Protein AF-A0A0R0LUV3-F1 (afdb_monomer_lite)

Secondary structure (DSSP, 8-state):
-------GGGS--HHHHHHHSPPB---TTS-HHHHHHHHHHHHHHTT--HHHHHHHHHHHB-TT-

Foldseek 3Di:
DDPPPPPPQQPQDLVVLLVQQAADAPDPPDDPVVSVVSLVVSCVNRNPDPVSSVVSNVVRYHHPD

Structure (mmCIF, N/CA/C/O backbone):
data_AF-A0A0R0LUV3-F1
#
_entry.id   AF-A0A0R0LUV3-F1
#
loop_
_atom_site.group_PDB
_atom_site.id
_atom_site.type_symbol
_atom_site.label_atom_id
_atom_site.label_alt_id
_atom_site.label_comp_id
_atom_site.label_asym_id
_atom_site.label_entity_id
_atom_site.label_seq_id
_atom_site.pdbx_PDB_ins_code
_atom_site.Cartn_x
_atom_site.Cartn_y
_atom_site.Cartn_z
_atom_site.occupancy
_atom_site.B_iso_or_equiv
_atom_site.auth_seq_id
_atom_site.auth_comp_id
_atom_site.auth_asym_id
_atom_site.auth_atom_id
_atom_site.pdbx_PDB_model_num
ATOM 1 N N . MET A 1 1 ? -24.971 3.268 34.725 1.00 4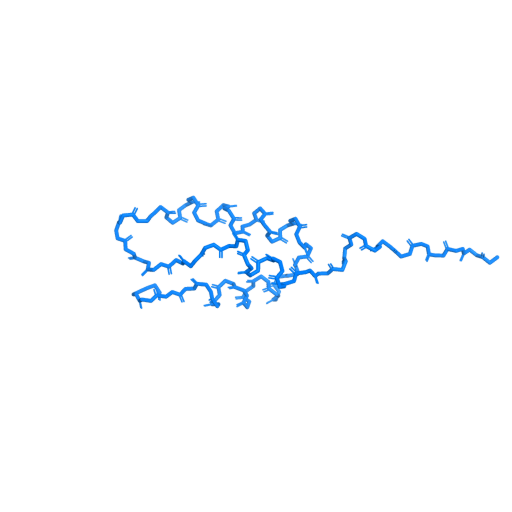1.22 1 MET A N 1
ATOM 2 C CA . MET A 1 1 ? -23.863 2.473 34.162 1.00 41.22 1 MET A CA 1
ATOM 3 C C . MET A 1 1 ? -23.745 2.892 32.717 1.00 41.22 1 MET A C 1
ATOM 5 O O . MET A 1 1 ? -24.637 2.594 31.934 1.00 41.22 1 MET A O 1
ATOM 9 N N . GLU A 1 2 ? -22.754 3.725 32.426 1.00 42.47 2 GLU A N 1
ATOM 10 C CA . GLU A 1 2 ? -22.519 4.267 31.091 1.00 42.47 2 GLU A CA 1
ATOM 11 C C . GLU A 1 2 ? -22.190 3.110 30.144 1.00 42.47 2 GLU A C 1
ATOM 13 O O . GLU A 1 2 ? -21.244 2.354 30.372 1.00 42.47 2 GLU A O 1
ATOM 18 N N . GLN A 1 3 ? -23.017 2.923 29.113 1.00 43.75 3 GLN A N 1
ATOM 19 C CA . GLN A 1 3 ? -22.683 2.049 27.998 1.00 43.75 3 GLN A CA 1
ATOM 20 C C . GLN A 1 3 ? -21.549 2.727 27.235 1.00 43.75 3 GLN A C 1
ATOM 22 O O . GLN A 1 3 ? -21.769 3.644 26.448 1.00 43.75 3 GLN A O 1
ATOM 27 N N . ASN A 1 4 ? -20.323 2.296 27.523 1.00 46.72 4 ASN A N 1
ATOM 28 C CA . ASN A 1 4 ? -19.152 2.624 26.732 1.00 46.72 4 ASN A CA 1
ATOM 29 C C . ASN A 1 4 ? -19.318 1.924 25.377 1.00 46.72 4 ASN A C 1
ATOM 31 O O . ASN A 1 4 ? -18.937 0.765 25.206 1.00 46.72 4 ASN A O 1
ATOM 35 N N . SER A 1 5 ? -19.994 2.596 24.448 1.00 51.69 5 SER A N 1
ATOM 36 C CA . SER A 1 5 ? -20.091 2.208 23.045 1.00 51.69 5 SER A CA 1
ATOM 37 C C . SER A 1 5 ? -18.701 2.334 22.431 1.00 51.69 5 SER A C 1
ATOM 39 O O . SER A 1 5 ? -18.397 3.320 21.764 1.00 51.69 5 SER A O 1
ATOM 41 N N . SER A 1 6 ? -17.828 1.362 22.704 1.00 4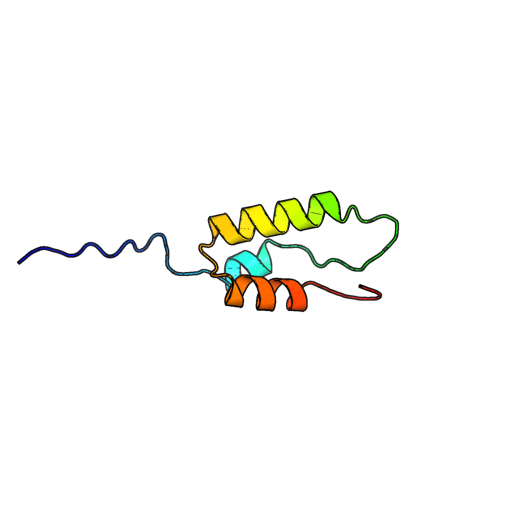8.81 6 SER A N 1
ATOM 42 C CA . SER A 1 6 ? -16.555 1.219 22.011 1.00 48.81 6 SER A CA 1
ATOM 43 C C . SER A 1 6 ? -16.836 1.291 20.514 1.00 48.81 6 SER A C 1
ATOM 45 O O . SER A 1 6 ? -17.635 0.509 19.995 1.00 48.81 6 SER A O 1
ATOM 47 N N . ASN A 1 7 ? -16.228 2.278 19.856 1.00 49.28 7 ASN A N 1
ATOM 48 C CA . ASN A 1 7 ? -16.228 2.476 18.413 1.00 49.28 7 ASN A CA 1
ATOM 49 C C . ASN A 1 7 ? -15.858 1.164 17.701 1.00 49.28 7 ASN A C 1
ATOM 51 O O . ASN A 1 7 ? -14.698 0.939 17.375 1.00 49.28 7 ASN A O 1
ATOM 55 N N . LYS A 1 8 ? -16.845 0.313 17.398 1.00 49.53 8 LYS A N 1
ATOM 56 C CA . LYS A 1 8 ? -16.667 -0.878 16.547 1.00 49.53 8 LYS A CA 1
ATOM 57 C C . LYS A 1 8 ? -16.240 -0.527 15.113 1.00 49.53 8 LYS A C 1
ATOM 59 O O . LYS A 1 8 ? -15.961 -1.414 14.325 1.00 49.53 8 LYS A O 1
ATOM 64 N N . LEU A 1 9 ? -16.218 0.763 14.775 1.00 48.69 9 LEU A N 1
ATOM 65 C CA . LEU A 1 9 ? -15.773 1.310 13.494 1.00 48.69 9 LEU A CA 1
ATOM 66 C C . LEU A 1 9 ? -14.243 1.353 13.328 1.00 48.69 9 LEU A C 1
ATOM 68 O O . LEU A 1 9 ? -13.788 1.600 12.221 1.00 48.69 9 LEU A O 1
ATOM 72 N N . LEU A 1 10 ? -13.463 1.145 14.396 1.00 52.41 10 LEU A N 1
ATOM 73 C CA . LEU A 1 10 ? -11.995 1.257 14.378 1.00 52.41 10 LEU A CA 1
ATOM 74 C C . LEU A 1 10 ? -11.302 -0.031 14.850 1.00 52.41 10 LEU A C 1
ATOM 76 O O . LEU A 1 10 ? -10.205 0.018 15.402 1.00 52.41 10 LEU A O 1
ATOM 80 N N . GLU A 1 11 ? -11.935 -1.192 14.679 1.00 61.69 11 GLU A N 1
ATOM 81 C CA . GLU A 1 11 ? -11.170 -2.439 14.720 1.00 61.69 11 GLU A CA 1
ATOM 82 C C . GLU A 1 11 ? -10.375 -2.527 13.414 1.00 61.69 11 GLU A C 1
ATOM 84 O O . GLU A 1 11 ? -10.952 -2.531 12.329 1.00 61.69 11 GLU A O 1
ATOM 89 N N . SER A 1 12 ? -9.047 -2.518 13.534 1.00 68.81 12 SER A N 1
ATOM 90 C CA . SER A 1 12 ? -8.125 -2.650 12.405 1.00 68.81 12 SER A CA 1
ATOM 91 C C . SER A 1 12 ? -8.480 -3.874 11.556 1.00 68.81 12 SER A C 1
ATOM 93 O O . SER A 1 12 ? -8.500 -5.000 12.061 1.00 68.81 12 SER A O 1
ATOM 95 N N . ASP A 1 13 ? -8.743 -3.659 10.264 1.00 84.81 13 ASP A N 1
ATOM 96 C CA . ASP A 1 13 ? -9.053 -4.727 9.308 1.00 84.81 13 ASP A CA 1
ATOM 97 C C . ASP A 1 13 ? -7.917 -4.900 8.293 1.00 84.81 13 ASP A C 1
ATOM 99 O O . ASP A 1 13 ? -8.001 -4.556 7.108 1.00 84.81 13 ASP A O 1
ATOM 103 N N . MET A 1 14 ? -6.816 -5.465 8.791 1.00 86.12 14 MET A N 1
ATOM 104 C CA . MET A 1 14 ? -5.630 -5.762 7.989 1.00 86.12 14 MET A CA 1
ATOM 105 C C . MET A 1 14 ? -5.923 -6.725 6.831 1.00 86.12 14 MET A C 1
ATOM 107 O O . MET A 1 14 ? -5.266 -6.645 5.794 1.00 86.12 14 MET A O 1
ATOM 111 N N . ALA A 1 15 ? -6.906 -7.619 6.971 1.00 88.69 15 ALA A N 1
ATOM 112 C CA . ALA A 1 15 ? -7.274 -8.556 5.915 1.00 88.69 15 ALA A CA 1
ATOM 113 C C . ALA A 1 15 ? -7.946 -7.833 4.739 1.00 88.69 15 ALA A C 1
ATOM 115 O O . ALA A 1 15 ? -7.589 -8.077 3.583 1.00 88.69 15 ALA A O 1
ATOM 116 N N . SER A 1 16 ? -8.866 -6.907 5.021 1.00 91.31 16 SER A N 1
ATOM 117 C CA . SER A 1 16 ? -9.482 -6.068 3.991 1.00 91.31 16 SER A CA 1
ATOM 118 C C . SER A 1 16 ? -8.468 -5.138 3.332 1.00 91.31 16 SER A C 1
ATOM 120 O O . SER A 1 16 ? -8.437 -5.063 2.103 1.00 91.31 16 SER A O 1
ATOM 122 N N . ALA A 1 17 ? -7.579 -4.508 4.108 1.00 93.56 17 ALA A N 1
ATOM 123 C CA . ALA A 1 17 ? -6.506 -3.675 3.561 1.00 93.56 17 ALA A CA 1
ATOM 124 C C . ALA A 1 17 ? -5.586 -4.477 2.626 1.00 93.56 17 ALA A C 1
ATOM 126 O O . ALA A 1 17 ? -5.317 -4.074 1.494 1.00 93.56 17 ALA A O 1
ATOM 127 N N . ALA A 1 18 ? -5.171 -5.670 3.061 1.00 92.94 18 ALA A N 1
ATOM 128 C CA . ALA A 1 18 ? -4.356 -6.572 2.260 1.00 92.94 18 ALA A CA 1
ATOM 129 C C . ALA A 1 18 ? -5.073 -7.086 1.013 1.00 92.94 18 ALA A C 1
ATOM 131 O O . ALA A 1 18 ? -4.411 -7.423 0.040 1.00 92.94 18 ALA A O 1
ATOM 132 N N . LYS A 1 19 ? -6.400 -7.159 0.993 1.00 94.50 19 LYS A N 1
ATOM 133 C CA . LYS A 1 19 ? -7.131 -7.529 -0.221 1.00 94.50 19 LYS A CA 1
ATOM 134 C C . LYS A 1 19 ? -7.281 -6.355 -1.193 1.00 94.50 19 LYS A C 1
ATOM 136 O O . LYS A 1 19 ? -7.331 -6.591 -2.394 1.00 94.50 19 LYS A O 1
ATOM 141 N N . ALA A 1 20 ? -7.389 -5.133 -0.677 1.00 94.75 20 ALA A N 1
ATOM 142 C CA . ALA A 1 20 ? -7.679 -3.937 -1.461 1.00 94.75 20 ALA A CA 1
ATOM 143 C C . ALA A 1 20 ? -6.436 -3.267 -2.069 1.00 94.75 20 ALA A C 1
ATOM 145 O O . ALA A 1 20 ? -6.564 -2.582 -3.076 1.00 94.75 20 ALA A O 1
ATOM 146 N N . ILE A 1 21 ? -5.257 -3.442 -1.466 1.00 95.38 21 ILE A N 1
ATOM 147 C CA . ILE A 1 21 ? -3.998 -2.899 -1.990 1.00 95.38 21 ILE A CA 1
ATOM 148 C C . ILE A 1 21 ? -3.392 -3.883 -2.990 1.00 95.38 21 ILE A C 1
ATOM 150 O O . ILE A 1 21 ? -3.123 -5.038 -2.638 1.00 95.38 21 ILE A O 1
ATOM 154 N N . ASP A 1 22 ? -3.128 -3.422 -4.208 1.00 95.75 22 ASP A N 1
ATOM 155 C CA . ASP A 1 22 ? -2.420 -4.206 -5.219 1.00 95.75 22 ASP A CA 1
ATOM 156 C C . ASP A 1 22 ? -0.942 -4.401 -4.855 1.00 95.75 22 ASP A C 1
ATOM 158 O O . ASP A 1 22 ? -0.346 -3.640 -4.090 1.00 95.75 22 ASP A O 1
ATOM 162 N N . GLU A 1 23 ? -0.340 -5.472 -5.367 1.00 96.50 23 GLU A N 1
ATOM 163 C CA . GLU A 1 23 ? 1.099 -5.692 -5.216 1.00 96.50 23 GLU A CA 1
ATOM 164 C C . GLU A 1 23 ? 1.879 -4.708 -6.098 1.00 96.50 23 GLU A C 1
ATOM 166 O O . GLU A 1 23 ? 1.503 -4.470 -7.243 1.00 96.50 23 GLU A O 1
ATOM 171 N N . PHE A 1 24 ? 2.986 -4.177 -5.582 1.00 97.44 24 PHE A N 1
ATOM 172 C CA . PHE A 1 24 ? 3.910 -3.341 -6.342 1.00 97.44 24 PHE A CA 1
ATOM 173 C C . PHE A 1 24 ? 5.106 -4.185 -6.775 1.00 97.44 24 PHE A C 1
ATOM 175 O O . PHE A 1 24 ? 5.803 -4.755 -5.932 1.00 97.44 24 PHE A O 1
ATOM 182 N N . THR A 1 25 ? 5.325 -4.307 -8.085 1.00 96.31 25 THR A N 1
ATOM 183 C CA . THR A 1 25 ? 6.363 -5.183 -8.650 1.00 96.31 25 THR A CA 1
ATOM 184 C C . THR A 1 25 ? 7.668 -4.460 -8.985 1.00 96.31 25 THR A C 1
ATOM 186 O O . THR A 1 25 ? 8.681 -5.114 -9.253 1.00 96.31 25 THR A O 1
ATOM 189 N N . GLY A 1 26 ? 7.649 -3.124 -8.982 1.00 93.44 26 GLY A N 1
ATOM 190 C CA . GLY A 1 26 ? 8.802 -2.282 -9.297 1.00 93.44 26 GLY A CA 1
ATOM 191 C C . GLY A 1 26 ? 9.101 -2.198 -10.794 1.00 93.44 26 GLY A C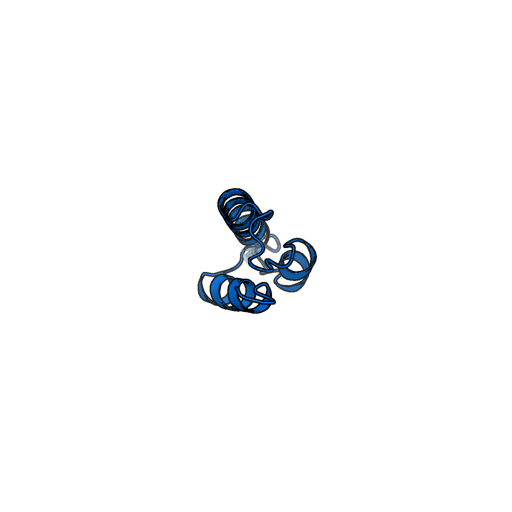 1
ATOM 192 O O . GLY A 1 26 ? 10.226 -1.888 -11.178 1.00 93.44 26 GLY A O 1
ATOM 193 N N . LYS A 1 27 ? 8.126 -2.510 -11.657 1.00 93.56 27 LYS A N 1
ATOM 194 C CA . LYS A 1 27 ? 8.279 -2.353 -13.112 1.00 93.56 27 LYS A CA 1
ATOM 195 C C . LYS A 1 27 ? 8.200 -0.877 -13.490 1.00 93.56 27 LYS A C 1
ATOM 197 O O . LYS A 1 27 ? 7.337 -0.172 -12.987 1.00 93.56 27 LYS A O 1
ATOM 202 N N . ASP A 1 28 ? 8.983 -0.457 -14.483 1.00 90.19 28 ASP A N 1
ATOM 203 C CA . ASP A 1 28 ? 9.008 0.932 -14.986 1.00 90.19 28 ASP A CA 1
ATOM 204 C C . ASP A 1 28 ? 7.637 1.471 -15.442 1.00 90.19 28 ASP A C 1
ATOM 206 O O . ASP A 1 28 ? 7.445 2.678 -15.567 1.00 90.19 28 ASP A O 1
ATOM 210 N N . THR A 1 29 ? 6.680 0.584 -15.726 1.00 91.81 29 THR A N 1
ATOM 211 C CA . THR A 1 29 ? 5.310 0.940 -16.115 1.00 91.81 29 THR A CA 1
ATOM 212 C C . THR A 1 29 ? 4.380 1.224 -14.933 1.00 91.81 29 THR A C 1
ATOM 214 O O . THR A 1 29 ? 3.269 1.696 -15.155 1.00 91.81 29 THR A O 1
ATOM 217 N N . GLU A 1 30 ? 4.770 0.874 -13.706 1.00 93.44 30 GLU A N 1
ATOM 218 C CA . GLU A 1 30 ? 3.976 1.114 -12.499 1.00 93.44 30 GLU A CA 1
ATOM 219 C C . GLU A 1 30 ? 4.222 2.532 -11.971 1.00 93.44 30 GLU A C 1
ATOM 221 O O . GLU A 1 30 ? 5.359 2.988 -11.852 1.00 93.44 30 GLU A O 1
ATOM 226 N N . ASP A 1 31 ? 3.146 3.234 -11.617 1.00 96.06 31 ASP A N 1
ATOM 227 C CA . ASP A 1 31 ? 3.236 4.548 -10.985 1.00 96.06 31 ASP A CA 1
ATOM 228 C C . ASP A 1 31 ? 3.340 4.382 -9.463 1.00 96.06 31 ASP A C 1
ATOM 230 O O . ASP A 1 31 ? 2.344 4.179 -8.764 1.00 96.06 31 ASP A O 1
ATOM 234 N N . ILE A 1 32 ? 4.564 4.488 -8.943 1.00 95.19 32 ILE A N 1
ATOM 235 C CA . ILE A 1 32 ? 4.833 4.395 -7.503 1.00 95.19 32 ILE A CA 1
ATOM 236 C C . ILE A 1 32 ? 4.097 5.472 -6.695 1.00 95.19 32 ILE A C 1
ATOM 238 O O . ILE A 1 32 ? 3.679 5.217 -5.567 1.00 95.19 32 ILE A O 1
ATOM 242 N N . SER A 1 33 ? 3.908 6.670 -7.257 1.00 96.94 33 SER A N 1
ATOM 243 C CA . SER A 1 33 ? 3.250 7.767 -6.542 1.00 96.94 33 SER A CA 1
ATOM 244 C C . SER A 1 33 ? 1.763 7.481 -6.379 1.00 96.94 33 SER A C 1
ATOM 246 O O . SER A 1 33 ? 1.195 7.733 -5.315 1.00 96.94 33 SER A O 1
ATOM 248 N N . LEU A 1 34 ? 1.137 6.926 -7.421 1.00 96.88 34 LEU A N 1
ATOM 249 C CA . LEU A 1 34 ? -0.248 6.474 -7.357 1.00 96.88 34 LEU A CA 1
ATOM 250 C C . LEU A 1 34 ? -0.409 5.328 -6.353 1.00 96.88 34 LEU A C 1
ATOM 252 O O . LEU A 1 34 ? -1.277 5.408 -5.486 1.00 96.88 34 LEU A O 1
ATOM 256 N N . TRP A 1 35 ? 0.465 4.321 -6.412 1.00 97.44 35 TRP A N 1
ATOM 257 C CA . TRP A 1 35 ? 0.397 3.165 -5.519 1.00 97.44 35 TRP A CA 1
ATOM 258 C C . TRP A 1 35 ? 0.559 3.545 -4.036 1.00 97.44 35 TRP A C 1
ATOM 260 O O . TRP A 1 35 ? -0.229 3.106 -3.199 1.00 97.44 35 TRP A O 1
ATOM 270 N N . ILE A 1 36 ? 1.515 4.424 -3.697 1.00 97.44 36 ILE A N 1
ATOM 271 C CA . ILE A 1 36 ? 1.685 4.932 -2.319 1.00 97.44 36 ILE A CA 1
ATOM 272 C C . ILE A 1 36 ? 0.420 5.661 -1.853 1.00 97.44 36 ILE A C 1
ATOM 274 O O . ILE A 1 36 ? -0.051 5.443 -0.737 1.00 97.44 36 ILE A O 1
ATOM 278 N N . LYS A 1 37 ? -0.173 6.493 -2.714 1.00 97.56 37 LYS A N 1
ATOM 279 C CA . LYS A 1 37 ? -1.395 7.229 -2.377 1.00 97.56 37 LYS A CA 1
ATOM 280 C C . LYS A 1 37 ? -2.573 6.287 -2.108 1.00 97.56 37 LYS A C 1
ATOM 282 O O . LYS A 1 37 ? -3.341 6.512 -1.174 1.00 97.56 37 LYS A O 1
ATOM 287 N N . GLU A 1 38 ? -2.734 5.242 -2.914 1.00 96.62 38 GLU A N 1
ATOM 288 C CA . GLU A 1 38 ? -3.763 4.216 -2.708 1.00 96.62 38 GLU A CA 1
ATOM 289 C C . GLU A 1 38 ? -3.531 3.431 -1.412 1.00 96.62 38 GLU A C 1
ATOM 291 O O . GLU A 1 38 ? -4.468 3.249 -0.630 1.00 96.62 38 GLU A O 1
ATOM 296 N N . PHE A 1 39 ? -2.279 3.055 -1.134 1.00 97.12 39 PHE A N 1
ATOM 297 C CA . PHE A 1 39 ? -1.875 2.412 0.114 1.00 97.12 39 PHE A CA 1
ATOM 298 C C . PHE A 1 39 ? -2.249 3.249 1.347 1.00 97.12 39 PHE A C 1
ATOM 300 O O . PHE A 1 39 ? -2.848 2.725 2.292 1.00 97.12 39 PHE A O 1
ATOM 307 N N . GLU A 1 40 ? -1.932 4.546 1.340 1.00 96.00 40 GLU A N 1
ATOM 308 C CA . GLU A 1 40 ? -2.234 5.464 2.445 1.00 96.00 40 GLU A CA 1
ATOM 309 C C . GLU A 1 40 ? -3.744 5.615 2.658 1.00 96.00 40 GLU A C 1
ATOM 311 O O . GLU A 1 40 ? -4.227 5.504 3.787 1.00 96.00 40 GLU A O 1
ATOM 316 N N . MET A 1 41 ? -4.514 5.807 1.580 1.00 96.00 41 MET A N 1
ATOM 317 C CA . MET A 1 41 ? -5.973 5.932 1.665 1.00 96.00 41 MET A CA 1
ATOM 318 C C . MET A 1 41 ? -6.621 4.676 2.257 1.00 96.00 41 MET A C 1
ATOM 320 O O . MET A 1 41 ? -7.486 4.783 3.128 1.00 96.00 41 MET A O 1
ATOM 324 N N . ILE A 1 42 ? -6.198 3.488 1.817 1.00 95.25 42 ILE A N 1
ATOM 325 C CA . ILE A 1 42 ? -6.751 2.218 2.303 1.00 95.25 42 ILE A CA 1
ATOM 326 C C . ILE A 1 42 ? -6.339 1.969 3.756 1.00 95.25 42 ILE A C 1
ATOM 328 O O . ILE A 1 42 ? -7.175 1.571 4.568 1.00 95.25 42 ILE A O 1
ATOM 332 N N . SER A 1 43 ? -5.084 2.245 4.110 1.00 93.88 43 SER A N 1
ATOM 333 C CA . SER A 1 43 ? -4.583 2.114 5.483 1.00 93.88 43 SER A CA 1
ATOM 334 C C . SER A 1 43 ? -5.350 3.002 6.464 1.00 93.88 43 SER A C 1
ATOM 336 O O . SER A 1 43 ? -5.738 2.546 7.540 1.00 93.88 43 SER A O 1
ATOM 338 N N . LEU A 1 44 ? -5.641 4.246 6.065 1.00 91.81 44 LEU A N 1
ATOM 339 C CA . LEU A 1 44 ? -6.465 5.170 6.845 1.00 91.81 44 LEU A CA 1
ATOM 340 C C . LEU A 1 44 ? -7.910 4.673 6.971 1.00 91.81 44 LEU A C 1
ATOM 342 O O . LEU A 1 44 ? -8.471 4.689 8.065 1.00 91.81 44 LEU A O 1
ATOM 346 N N . ALA A 1 45 ? -8.506 4.196 5.874 1.00 92.19 45 ALA A N 1
ATOM 347 C CA . ALA A 1 45 ? -9.882 3.695 5.862 1.00 92.19 45 ALA A CA 1
ATOM 348 C C . ALA A 1 45 ? -10.077 2.413 6.692 1.00 92.19 45 ALA A C 1
ATOM 350 O O . ALA A 1 45 ? -11.184 2.143 7.150 1.00 92.19 45 ALA A O 1
ATOM 351 N N . THR A 1 46 ? -9.013 1.631 6.886 1.00 91.00 46 THR A N 1
ATOM 352 C CA . THR A 1 46 ? -9.034 0.359 7.629 1.00 91.00 46 THR A CA 1
ATOM 353 C C . THR A 1 46 ? -8.522 0.482 9.063 1.00 91.00 46 THR A C 1
ATOM 355 O O . THR A 1 46 ? -8.481 -0.517 9.777 1.00 91.00 46 THR A O 1
ATOM 358 N N . GLY A 1 47 ? -8.163 1.694 9.504 1.00 91.88 47 GLY A N 1
ATOM 359 C CA . GLY A 1 47 ? -7.731 1.958 10.877 1.00 91.88 47 GLY A CA 1
ATOM 360 C C . GLY A 1 47 ? -6.407 1.287 11.246 1.00 91.88 47 GLY A C 1
ATOM 361 O O . GLY A 1 47 ? -6.214 0.953 12.415 1.00 91.88 47 GLY A O 1
ATOM 362 N N . LEU A 1 48 ? -5.513 1.057 10.274 1.00 91.50 48 LEU A N 1
ATOM 363 C CA . LEU A 1 48 ? -4.214 0.442 10.549 1.00 91.50 48 LEU A CA 1
ATOM 364 C C . LEU A 1 48 ? -3.318 1.404 11.326 1.00 91.50 48 LEU A C 1
ATOM 366 O O . LEU A 1 48 ? -3.130 2.552 10.918 1.00 91.50 48 LEU A O 1
ATOM 370 N N . ASP A 1 49 ? -2.703 0.914 12.398 1.00 92.88 49 ASP A N 1
ATOM 371 C CA . ASP A 1 49 ? -1.618 1.635 13.062 1.00 92.88 49 ASP A CA 1
ATOM 372 C C . ASP A 1 49 ? -0.323 1.609 12.226 1.00 92.88 49 ASP A C 1
ATOM 374 O O . ASP A 1 49 ? -0.191 0.854 11.262 1.00 92.88 49 ASP A O 1
ATOM 378 N N . GLU A 1 50 ? 0.659 2.432 12.592 1.00 93.62 50 GLU A N 1
ATOM 379 C CA . GLU A 1 50 ? 1.931 2.551 11.863 1.00 93.62 50 GLU A CA 1
ATOM 380 C C . GLU A 1 50 ? 2.678 1.208 11.735 1.00 93.62 50 GLU A C 1
ATOM 382 O O . GLU A 1 50 ? 3.271 0.910 10.695 1.00 93.62 50 GLU A O 1
ATOM 387 N N . GLN A 1 51 ? 2.616 0.349 12.758 1.00 94.12 51 GLN A N 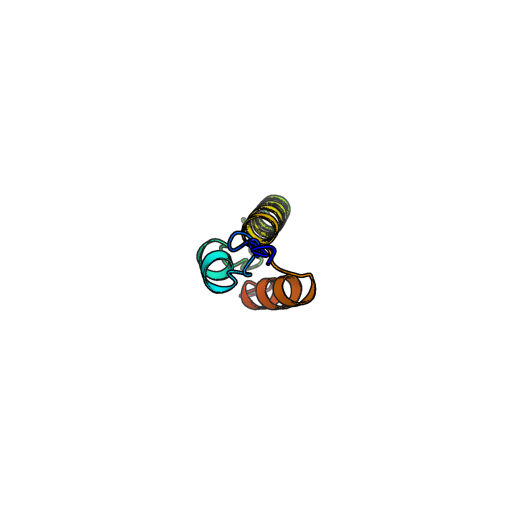1
ATOM 388 C CA . GLN A 1 51 ? 3.276 -0.954 12.725 1.00 94.12 51 GLN A CA 1
ATOM 389 C C . GLN A 1 51 ? 2.573 -1.909 11.751 1.00 94.12 51 GLN A C 1
ATOM 391 O O . GLN A 1 51 ? 3.231 -2.664 11.028 1.00 94.12 51 GLN A O 1
ATOM 396 N N . GLN A 1 52 ? 1.243 -1.900 11.731 1.00 94.12 52 GLN A N 1
ATOM 397 C CA . GLN A 1 52 ? 0.427 -2.671 10.801 1.00 94.12 52 GLN A CA 1
ATOM 398 C C . GLN A 1 52 ? 0.610 -2.177 9.366 1.00 94.12 52 GLN A C 1
ATOM 400 O O . GLN A 1 52 ? 0.785 -3.001 8.469 1.00 94.12 52 GLN A O 1
ATOM 405 N N . GLN A 1 53 ? 0.660 -0.860 9.159 1.00 95.81 53 GLN A N 1
ATOM 406 C CA . GLN A 1 53 ? 0.977 -0.250 7.868 1.00 95.81 53 GLN A CA 1
ATOM 407 C C . GLN A 1 53 ? 2.343 -0.719 7.367 1.00 95.81 53 GLN A C 1
ATOM 409 O O . GLN A 1 53 ? 2.433 -1.270 6.274 1.00 95.81 53 GLN A O 1
ATOM 414 N N . ALA A 1 54 ? 3.396 -0.618 8.183 1.00 95.50 54 ALA A N 1
ATOM 415 C CA . ALA A 1 54 ? 4.734 -1.060 7.792 1.00 95.5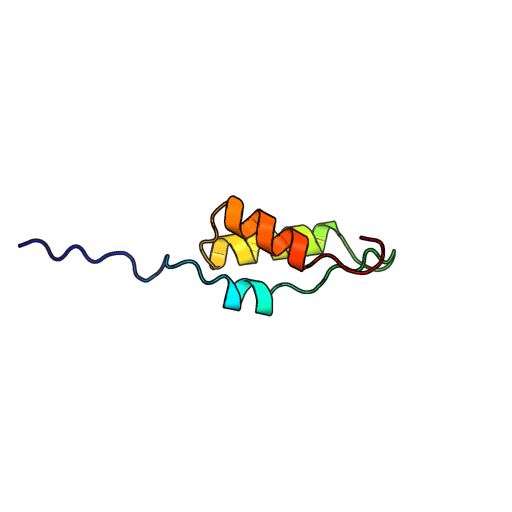0 54 ALA A CA 1
ATOM 416 C C . ALA A 1 54 ? 4.774 -2.552 7.411 1.00 95.50 54 ALA A C 1
ATOM 418 O O . ALA A 1 54 ? 5.375 -2.931 6.404 1.00 95.50 54 ALA A O 1
ATOM 419 N N . ARG A 1 55 ? 4.096 -3.414 8.182 1.00 95.19 55 ARG A N 1
ATOM 420 C CA . ARG A 1 55 ? 3.988 -4.847 7.861 1.00 95.19 55 ARG A CA 1
ATOM 421 C C . ARG A 1 55 ? 3.254 -5.071 6.543 1.00 95.19 55 ARG A C 1
ATOM 423 O O . ARG A 1 55 ? 3.725 -5.852 5.720 1.00 95.19 55 ARG A O 1
ATOM 430 N N . LEU A 1 56 ? 2.127 -4.392 6.335 1.00 95.19 56 LEU A N 1
ATOM 431 C CA . LEU A 1 56 ? 1.346 -4.514 5.110 1.00 95.19 56 LEU A CA 1
ATOM 432 C C . LEU A 1 56 ? 2.143 -4.044 3.890 1.00 95.19 56 LEU A C 1
ATOM 434 O O . LEU A 1 56 ? 2.192 -4.762 2.893 1.00 95.19 56 LEU A O 1
ATOM 438 N N . PHE A 1 57 ? 2.825 -2.905 4.002 1.00 96.56 57 PHE A N 1
ATOM 439 C CA . PHE A 1 57 ? 3.673 -2.338 2.957 1.00 96.56 57 PHE A CA 1
ATOM 440 C C . PHE A 1 57 ? 4.687 -3.367 2.449 1.00 96.56 57 PHE A C 1
ATOM 442 O O . PHE A 1 57 ? 4.691 -3.706 1.269 1.00 96.56 57 PHE A O 1
ATOM 449 N N . VAL A 1 58 ? 5.466 -3.967 3.359 1.00 95.25 58 VAL A N 1
ATOM 450 C CA . VAL A 1 58 ? 6.459 -4.999 3.011 1.00 95.25 58 VAL A CA 1
ATOM 451 C C . VAL A 1 58 ? 5.802 -6.213 2.353 1.00 95.25 58 VAL A C 1
ATOM 453 O O . VAL A 1 58 ? 6.327 -6.750 1.381 1.00 95.25 58 VAL A O 1
ATOM 456 N N . THR A 1 59 ? 4.627 -6.642 2.827 1.00 95.06 59 THR A N 1
ATOM 457 C CA . THR A 1 59 ? 3.927 -7.790 2.224 1.00 95.06 59 THR A CA 1
ATOM 458 C C . THR A 1 59 ? 3.385 -7.521 0.825 1.00 95.06 59 THR A C 1
ATOM 460 O O . THR A 1 59 ? 2.998 -8.481 0.157 1.00 95.06 59 THR A O 1
ATOM 463 N N . LYS A 1 60 ? 3.359 -6.267 0.366 1.00 96.44 60 LYS A N 1
ATOM 464 C CA . LYS A 1 60 ? 2.864 -5.878 -0.957 1.00 96.44 60 LYS A CA 1
ATOM 465 C C . LYS A 1 60 ? 3.956 -5.624 -1.988 1.00 96.44 60 LYS A C 1
ATOM 467 O O . LYS A 1 60 ? 3.634 -5.555 -3.167 1.00 96.44 60 LYS A O 1
ATOM 472 N N . LEU A 1 61 ? 5.222 -5.590 -1.583 1.00 96.19 61 LEU A N 1
ATOM 473 C CA . LEU A 1 61 ? 6.352 -5.513 -2.507 1.00 96.19 61 LEU A CA 1
ATOM 474 C C . LEU A 1 61 ? 6.643 -6.883 -3.137 1.00 96.19 61 LEU A C 1
ATOM 476 O O . LEU A 1 61 ? 6.604 -7.922 -2.464 1.00 96.19 61 LEU A O 1
ATOM 480 N N . ARG A 1 62 ? 6.921 -6.901 -4.441 1.00 94.56 62 ARG A N 1
ATOM 481 C CA . ARG A 1 62 ? 7.245 -8.096 -5.232 1.00 94.56 62 ARG A CA 1
ATOM 482 C C . ARG A 1 62 ? 8.315 -7.781 -6.272 1.00 94.56 62 ARG A C 1
ATOM 484 O O . ARG A 1 62 ? 8.509 -6.639 -6.659 1.00 94.56 62 ARG A O 1
ATOM 491 N N . GLY A 1 63 ? 8.931 -8.825 -6.822 1.00 89.75 63 GLY A N 1
ATOM 492 C CA . GLY A 1 63 ? 9.829 -8.671 -7.964 1.00 89.75 63 GLY A CA 1
ATOM 493 C C . GLY A 1 63 ? 11.121 -7.948 -7.591 1.00 89.75 63 GLY A C 1
ATOM 494 O O . GLY A 1 63 ? 11.860 -8.440 -6.745 1.00 89.75 63 GLY A O 1
ATOM 495 N N . VAL A 1 64 ? 11.408 -6.842 -8.283 1.00 86.00 64 VAL A N 1
ATOM 496 C CA . V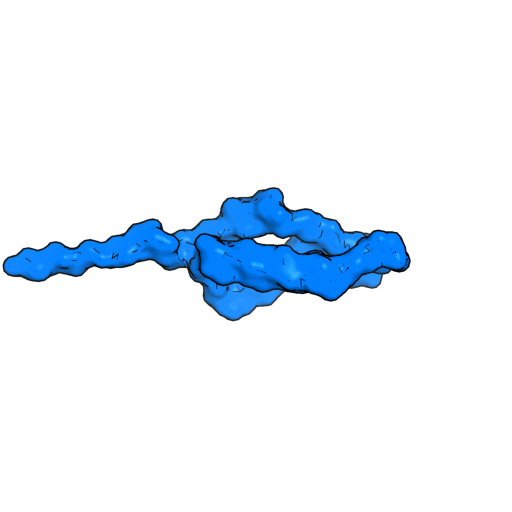AL A 1 64 ? 12.626 -6.030 -8.082 1.00 86.00 64 VAL A CA 1
ATOM 497 C C . VAL A 1 64 ? 12.432 -4.896 -7.071 1.00 86.00 64 VAL A C 1
ATOM 499 O O . VAL A 1 64 ? 13.399 -4.193 -6.778 1.00 86.00 64 VAL A O 1
ATOM 502 N N . ALA A 1 65 ? 11.199 -4.714 -6.588 1.00 81.88 65 ALA A N 1
ATOM 503 C CA . ALA A 1 65 ? 10.854 -3.765 -5.536 1.00 81.88 65 ALA A CA 1
ATOM 504 C C . ALA A 1 65 ? 11.406 -4.173 -4.161 1.00 81.88 65 ALA A C 1
ATOM 506 O O . ALA A 1 65 ? 11.583 -5.390 -3.914 1.00 81.88 65 ALA A O 1
#

Radius of gyration: 14.84 Å; chains: 1; bounding box: 36×16×50 Å

pLDDT: mean 85.76, std 17.39, range [41.22, 97.56]

Organism: NCBI:txid146866

Sequence (65 aa):
MEQNSSNKLLESDMASAAKAIDEFTGKDTEDISLWIKEFEMISLATGLDEQQQARLFVTKLRGVA